Protein AF-A0A9X3IUP3-F1 (afdb_monomer_lite)

pLDDT: mean 90.81, std 9.48, range [37.59, 98.56]

Secondary structure (DSSP, 8-state):
---HHHHHHHHHHTTS-EE-SS-EE-S--PPPHHHHTT---TTSPPPPHHHHHHHHH-SSSS--B-TTS-TTS--B--EEHHHHHHHHHHT-TT----TTSHHHHHHHHHHHHTSSSGGGGGSEEEEEEEETTEEEEEEEETTEEEEEEEEETTTEEEEEESSHHHHHHHHTT-TT--

Organism: NCBI:txid889268

Radius of gyration: 16.6 Å; chains: 1; bounding box: 42×37×45 Å

Sequence (178 aa):
MMTVDDVIQRLRSEGDVGRSWYEIYRDPRPLEPAALARLRLPDGSELPAELAAWLAYDAAWLPLLDPSAPLAAPRLNLSPLREILARWLVTSADGAQDPADPSGAELLAAWIDLLPERGLAEAPSLELPMSGSQEHVLVLRPGREPRVLGCDRRYEFWWKYDSFGQFLAHWFGYESMA

Structure (mmCIF, N/CA/C/O backbone):
data_AF-A0A9X3IUP3-F1
#
_entry.id   AF-A0A9X3IUP3-F1
#
loop_
_atom_site.group_PDB
_atom_site.id
_atom_site.type_symbol
_atom_site.label_atom_id
_atom_site.label_alt_id
_atom_site.label_comp_id
_atom_site.label_asym_id
_atom_site.label_entity_id
_atom_site.label_seq_id
_atom_site.pdbx_PDB_ins_code
_atom_site.Cartn_x
_atom_site.Cartn_y
_atom_site.Cartn_z
_atom_site.occupancy
_atom_site.B_iso_or_equiv
_atom_site.auth_seq_id
_atom_site.auth_comp_id
_atom_site.auth_asym_id
_atom_site.auth_atom_id
_atom_site.pdbx_PDB_model_num
ATOM 1 N N . MET A 1 1 ? -4.516 -17.665 8.733 1.00 80.94 1 MET A N 1
ATOM 2 C CA . MET A 1 1 ? -3.960 -16.525 7.977 1.00 80.94 1 MET A CA 1
ATOM 3 C C . MET A 1 1 ? -4.557 -15.274 8.583 1.00 80.94 1 MET A C 1
ATOM 5 O O . MET A 1 1 ? -5.774 -15.250 8.689 1.00 80.94 1 MET A O 1
ATOM 9 N N . MET A 1 2 ? -3.745 -1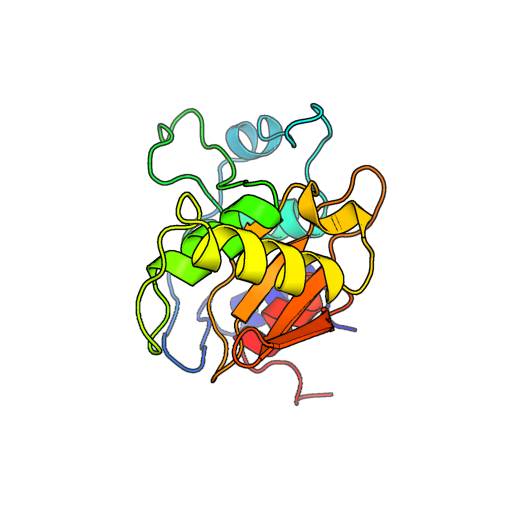4.324 9.053 1.00 90.69 2 MET A N 1
ATOM 10 C CA . MET A 1 2 ? -4.279 -13.095 9.653 1.00 90.69 2 MET A CA 1
ATOM 11 C C . MET A 1 2 ? -4.872 -12.194 8.574 1.00 90.69 2 MET A C 1
ATOM 13 O O . MET A 1 2 ? -4.221 -11.902 7.571 1.00 90.69 2 MET A O 1
ATOM 17 N N . THR A 1 3 ? -6.113 -11.783 8.794 1.00 95.50 3 THR A N 1
ATOM 18 C CA . THR A 1 3 ? -6.802 -10.761 8.006 1.00 95.50 3 THR A CA 1
ATOM 19 C C . THR A 1 3 ? -6.463 -9.367 8.534 1.00 95.50 3 THR A C 1
ATOM 21 O O . THR A 1 3 ? -5.909 -9.220 9.626 1.00 95.50 3 THR A O 1
ATOM 24 N N . VAL A 1 4 ? -6.816 -8.323 7.781 1.00 97.12 4 VAL A N 1
ATOM 25 C CA . VAL A 1 4 ? -6.706 -6.938 8.269 1.00 97.12 4 VAL A CA 1
ATOM 26 C C . VAL A 1 4 ? -7.524 -6.730 9.549 1.00 97.12 4 VAL A C 1
ATOM 28 O O . VAL A 1 4 ? -7.038 -6.093 10.482 1.00 97.12 4 VAL A O 1
ATOM 31 N N . ASP A 1 5 ? -8.720 -7.318 9.635 1.00 97.62 5 ASP A N 1
ATOM 32 C CA . ASP A 1 5 ? -9.567 -7.211 10.825 1.00 97.62 5 ASP A CA 1
ATOM 33 C C . ASP A 1 5 ? -8.906 -7.845 12.055 1.00 97.62 5 ASP A C 1
ATOM 35 O O . ASP A 1 5 ? -8.916 -7.236 13.124 1.00 97.62 5 ASP A O 1
ATOM 39 N N . ASP A 1 6 ? -8.262 -9.011 11.915 1.00 97.06 6 ASP A N 1
ATOM 40 C CA . ASP A 1 6 ? -7.528 -9.650 13.020 1.00 97.06 6 ASP A CA 1
ATOM 41 C C . ASP A 1 6 ? -6.410 -8.742 13.556 1.00 97.06 6 ASP A C 1
ATOM 43 O O . ASP A 1 6 ? -6.224 -8.610 14.769 1.00 97.06 6 ASP A O 1
ATOM 47 N N . VAL A 1 7 ? -5.677 -8.083 12.650 1.00 97.44 7 VAL A N 1
ATOM 48 C CA . VAL A 1 7 ? -4.610 -7.139 13.008 1.00 97.44 7 VAL A CA 1
ATOM 49 C C . VAL A 1 7 ? -5.181 -5.907 13.713 1.00 97.44 7 VAL A C 1
ATOM 51 O O . VAL A 1 7 ? -4.669 -5.522 14.764 1.00 97.44 7 VAL A O 1
ATOM 54 N N . ILE A 1 8 ? -6.263 -5.320 13.193 1.00 98.31 8 ILE A N 1
ATOM 55 C CA . ILE A 1 8 ? -6.938 -4.165 13.805 1.00 98.31 8 ILE A CA 1
ATOM 56 C C . ILE A 1 8 ? -7.446 -4.507 15.209 1.00 98.31 8 ILE A C 1
ATOM 58 O O . ILE A 1 8 ? -7.259 -3.727 16.143 1.00 98.31 8 ILE A O 1
ATOM 62 N N . GLN A 1 9 ? -8.082 -5.669 15.388 1.00 97.94 9 GLN A N 1
ATOM 63 C CA . GLN A 1 9 ? -8.569 -6.093 16.705 1.00 97.94 9 GLN A CA 1
ATOM 64 C C . GLN A 1 9 ? -7.423 -6.235 17.705 1.00 97.94 9 GLN A C 1
ATOM 66 O O . GLN A 1 9 ? -7.548 -5.818 18.859 1.00 97.94 9 GLN A O 1
ATOM 71 N N . ARG A 1 10 ? -6.283 -6.766 17.258 1.00 96.69 10 ARG A N 1
ATOM 72 C CA . ARG A 1 10 ? -5.100 -6.877 18.105 1.00 96.69 10 ARG A CA 1
ATOM 73 C C . ARG A 1 10 ? -4.524 -5.512 18.474 1.00 96.69 10 ARG A C 1
ATOM 75 O O . ARG A 1 10 ? -4.314 -5.271 19.660 1.00 96.69 10 ARG A O 1
ATOM 82 N N . LEU A 1 11 ? -4.371 -4.602 17.513 1.00 97.62 11 LEU A N 1
ATOM 83 C CA . LEU A 1 11 ? -3.920 -3.231 17.774 1.00 97.62 11 LEU A CA 1
ATOM 84 C C . LEU A 1 11 ? -4.817 -2.526 18.799 1.00 97.62 11 LEU A C 1
ATOM 86 O O . LEU A 1 11 ? -4.315 -1.962 19.770 1.00 97.62 11 LEU A O 1
ATOM 90 N N . ARG A 1 12 ? -6.143 -2.645 18.659 1.00 97.75 12 ARG A N 1
ATOM 91 C CA . ARG A 1 12 ? -7.111 -2.113 19.633 1.00 97.75 12 ARG A CA 1
ATOM 92 C C . ARG A 1 12 ? -6.929 -2.717 21.024 1.00 97.75 12 ARG A C 1
ATOM 94 O O . ARG A 1 12 ? -6.962 -1.995 22.017 1.00 97.75 12 ARG A O 1
ATOM 101 N N . SER A 1 13 ? -6.697 -4.029 21.113 1.00 97.25 13 SER A N 1
ATOM 102 C CA . SER A 1 13 ? -6.436 -4.702 22.395 1.00 97.25 13 SER A CA 1
ATOM 103 C C . SER A 1 13 ? -5.124 -4.256 23.057 1.00 97.25 13 SER A C 1
ATOM 105 O O . SER A 1 13 ? -5.012 -4.267 24.281 1.00 97.25 13 SER A O 1
ATOM 107 N N . GLU A 1 14 ? -4.158 -3.805 22.253 1.00 96.25 14 GLU A N 1
ATOM 108 C CA . GLU A 1 14 ? -2.874 -3.242 22.683 1.00 96.25 14 GLU A CA 1
ATOM 109 C C . GLU A 1 14 ? -2.952 -1.716 22.929 1.00 96.25 14 GLU A C 1
ATOM 111 O O . GLU A 1 14 ? -1.933 -1.063 23.161 1.00 96.25 14 GLU A O 1
ATOM 116 N N . GLY A 1 15 ? -4.165 -1.145 22.937 1.00 97.12 15 GLY A N 1
ATOM 117 C CA . GLY A 1 15 ? -4.417 0.272 23.207 1.00 97.12 15 GLY A CA 1
ATOM 118 C C . GLY A 1 15 ? -4.141 1.182 22.013 1.00 97.12 15 GLY A C 1
ATOM 119 O O . GLY A 1 15 ? -3.695 2.310 22.212 1.00 97.12 15 GLY A O 1
ATOM 120 N N . ASP A 1 16 ? -4.362 0.677 20.797 1.00 97.56 16 ASP A N 1
ATOM 121 C CA . ASP A 1 16 ? -4.079 1.358 19.530 1.00 97.56 16 ASP A CA 1
ATOM 122 C C . ASP A 1 16 ? -2.604 1.767 19.390 1.00 97.56 16 ASP A C 1
ATOM 124 O O . ASP A 1 16 ? -2.258 2.850 18.909 1.00 97.56 16 ASP A O 1
ATOM 128 N N . VAL A 1 17 ? -1.717 0.867 19.829 1.00 96.50 17 VAL A N 1
ATOM 129 C CA . VAL A 1 17 ? -0.264 1.018 19.723 1.00 96.50 17 VAL A CA 1
ATOM 130 C C . VAL A 1 17 ? 0.302 -0.067 18.815 1.00 96.50 17 VAL A C 1
ATOM 132 O O . VAL A 1 17 ? 0.408 -1.223 19.214 1.00 96.50 17 VAL A O 1
ATOM 135 N N . GLY A 1 18 ? 0.727 0.318 17.613 1.00 94.88 18 GLY A N 1
ATOM 136 C CA . GLY A 1 18 ? 1.466 -0.557 16.703 1.00 94.88 18 GLY A CA 1
ATOM 137 C C . GLY A 1 18 ? 2.971 -0.447 16.927 1.00 94.88 18 GLY A C 1
ATOM 138 O O . GLY A 1 18 ? 3.492 0.641 17.172 1.00 94.88 18 GLY A O 1
ATOM 139 N N . ARG A 1 19 ? 3.708 -1.555 16.829 1.00 94.50 19 ARG A N 1
ATOM 140 C CA . ARG A 1 19 ? 5.180 -1.547 16.885 1.00 94.50 19 ARG A CA 1
ATOM 141 C C . ARG A 1 19 ? 5.749 -2.246 15.666 1.00 94.50 19 ARG A C 1
ATOM 143 O O . ARG A 1 19 ? 5.482 -3.424 15.481 1.00 94.50 19 ARG A O 1
ATOM 150 N N . SER A 1 20 ? 6.539 -1.529 14.877 1.00 90.88 20 SER A N 1
ATOM 151 C CA . SER A 1 20 ? 7.365 -2.112 13.821 1.00 90.88 20 SER A CA 1
ATOM 152 C C . SER A 1 20 ? 8.834 -2.142 14.244 1.00 90.88 20 SER A C 1
ATOM 154 O O . SER A 1 20 ? 9.197 -1.720 15.344 1.00 90.88 20 SER A O 1
ATOM 156 N N . TRP A 1 21 ? 9.696 -2.623 13.353 1.00 81.12 21 TRP A N 1
ATOM 157 C CA . TRP A 1 21 ? 11.146 -2.639 13.547 1.00 81.12 21 TRP A CA 1
ATOM 158 C C . TRP A 1 21 ? 11.762 -1.245 13.728 1.00 81.12 21 TRP A C 1
ATOM 160 O O . TRP A 1 21 ? 12.793 -1.123 14.387 1.00 81.12 21 TRP A O 1
ATOM 170 N N . TYR A 1 22 ? 11.144 -0.210 13.155 1.00 81.50 22 TYR A N 1
ATOM 171 C CA . TYR A 1 22 ? 11.716 1.139 13.096 1.00 81.50 22 TYR A CA 1
ATOM 172 C C . TYR A 1 22 ? 10.907 2.174 13.873 1.00 81.50 22 TYR A C 1
ATOM 174 O O . TYR A 1 22 ? 11.458 3.177 14.322 1.00 81.50 22 TYR A O 1
ATOM 182 N N . GLU A 1 23 ? 9.606 1.940 14.044 1.00 90.50 23 GLU A N 1
ATOM 183 C CA . GLU A 1 23 ? 8.673 2.958 14.516 1.00 90.50 23 GLU A CA 1
ATOM 184 C C . GLU A 1 23 ? 7.643 2.389 15.492 1.00 90.50 23 GLU A C 1
ATOM 186 O O . GLU A 1 23 ? 7.222 1.232 15.409 1.00 90.50 23 GLU A O 1
ATOM 191 N N . ILE A 1 24 ? 7.210 3.247 16.415 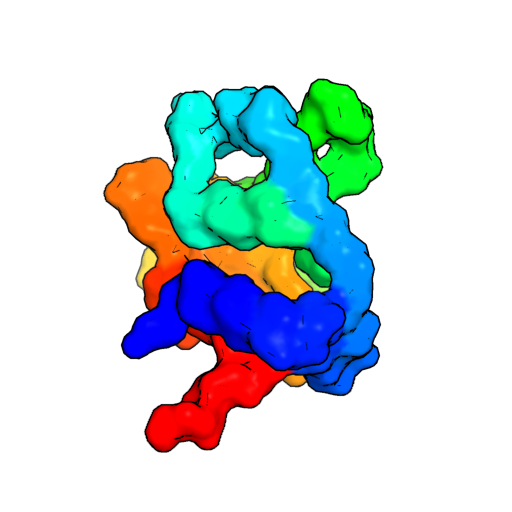1.00 94.81 24 ILE A N 1
ATOM 192 C CA . ILE A 1 24 ? 6.051 3.002 17.269 1.00 94.81 24 ILE A CA 1
ATOM 193 C C . ILE A 1 24 ? 4.936 3.919 16.787 1.00 94.81 24 ILE A C 1
ATOM 195 O O . ILE A 1 24 ? 5.083 5.140 16.797 1.00 94.81 24 ILE A O 1
ATOM 199 N N . TYR A 1 25 ? 3.814 3.316 16.433 1.00 95.88 25 TYR A N 1
ATOM 200 C CA . TYR A 1 25 ? 2.624 3.992 15.956 1.00 95.88 25 TYR A CA 1
ATOM 201 C C . TYR A 1 25 ? 1.607 4.154 17.079 1.00 95.88 25 TYR A C 1
ATOM 203 O O . TYR A 1 25 ? 1.455 3.268 17.923 1.00 95.88 25 TYR A O 1
ATOM 211 N N . ARG A 1 26 ? 0.939 5.306 17.109 1.00 96.38 26 ARG A N 1
ATOM 212 C CA . ARG A 1 26 ? -0.082 5.677 18.097 1.00 96.38 26 ARG A CA 1
ATOM 213 C C . ARG A 1 26 ? -1.120 6.571 17.438 1.00 96.38 26 ARG A C 1
ATOM 215 O O . ARG A 1 26 ? -0.858 7.125 16.370 1.00 96.38 26 ARG A O 1
ATOM 222 N N . ASP A 1 27 ? -2.247 6.739 18.120 1.00 95.44 27 ASP A N 1
ATOM 223 C CA . ASP A 1 27 ? -3.310 7.676 17.751 1.00 95.44 27 ASP A CA 1
ATOM 224 C C . ASP A 1 27 ? -3.778 7.466 16.298 1.00 95.44 27 ASP A C 1
ATOM 226 O O . ASP A 1 27 ? -3.547 8.338 15.449 1.00 95.44 27 ASP A O 1
ATOM 230 N N . PRO A 1 28 ? -4.383 6.299 15.987 1.00 97.19 28 PRO A N 1
ATOM 231 C CA . PRO A 1 28 ? -4.817 5.977 14.636 1.00 97.19 28 PRO A CA 1
ATOM 232 C C . PRO A 1 28 ? -5.781 7.045 14.114 1.00 97.19 28 PRO A C 1
ATOM 234 O O . PRO A 1 28 ? -6.628 7.571 14.845 1.00 97.19 28 PRO A O 1
ATOM 237 N N . ARG A 1 29 ? -5.630 7.395 12.838 1.00 96.88 29 ARG A N 1
ATOM 238 C CA . ARG A 1 29 ? -6.385 8.459 12.170 1.00 96.88 29 ARG A CA 1
ATOM 239 C C . ARG A 1 29 ? -7.238 7.853 11.062 1.00 96.88 29 ARG A C 1
ATOM 241 O O . ARG A 1 29 ? -6.786 7.813 9.915 1.00 96.88 29 ARG A O 1
ATOM 248 N N . PRO A 1 30 ? -8.445 7.364 11.382 1.00 97.38 30 PRO A N 1
ATOM 249 C CA . PRO A 1 30 ? -9.317 6.764 10.385 1.00 97.38 30 PRO A CA 1
ATOM 250 C C . PRO A 1 30 ? -9.775 7.807 9.363 1.00 97.38 30 PRO A C 1
ATOM 252 O O . PRO A 1 30 ? -9.982 8.978 9.695 1.00 97.38 30 PRO A O 1
ATOM 255 N N . LEU A 1 31 ? -9.983 7.383 8.116 1.00 96.25 31 LEU A N 1
ATOM 256 C CA . LEU A 1 31 ? -10.711 8.200 7.151 1.00 96.25 31 LEU A CA 1
ATOM 257 C C . LEU A 1 31 ? -12.197 8.251 7.500 1.00 96.25 31 LEU A C 1
ATOM 259 O O . LEU A 1 31 ? -12.824 7.239 7.808 1.00 96.25 31 LEU A O 1
ATOM 263 N N . GLU A 1 32 ? -12.786 9.434 7.337 1.00 95.31 32 GLU A N 1
ATOM 264 C CA . GLU A 1 32 ? -14.232 9.613 7.438 1.00 95.31 32 GLU A CA 1
ATOM 265 C C . GLU A 1 32 ? -14.977 8.698 6.447 1.00 95.31 32 GLU A C 1
ATOM 267 O O . GLU A 1 32 ? -14.573 8.618 5.277 1.00 95.31 32 GLU A O 1
ATOM 272 N N . PRO A 1 33 ? -16.113 8.081 6.832 1.00 95.31 33 PRO A N 1
ATOM 273 C CA . PRO A 1 33 ? -16.848 7.158 5.963 1.00 95.31 33 PRO A CA 1
ATOM 274 C C . PRO A 1 33 ? -17.206 7.753 4.596 1.00 95.31 33 PRO A C 1
ATOM 276 O O . PRO A 1 33 ? -17.111 7.081 3.572 1.00 95.31 33 PRO A O 1
ATOM 279 N N . ALA A 1 34 ? -17.559 9.042 4.550 1.00 94.12 34 ALA A N 1
ATOM 280 C CA . ALA A 1 34 ? -17.867 9.742 3.303 1.00 94.12 34 ALA A CA 1
ATOM 281 C C . ALA A 1 34 ? -16.629 9.986 2.419 1.00 94.12 34 ALA A C 1
ATOM 283 O O . ALA A 1 34 ? -16.753 10.105 1.200 1.00 94.12 34 ALA A O 1
ATOM 284 N N . ALA A 1 35 ? -15.432 10.103 2.999 1.00 94.69 35 ALA A N 1
ATOM 285 C CA . ALA A 1 35 ? -14.188 10.178 2.238 1.00 94.69 35 ALA A CA 1
ATOM 286 C C . ALA A 1 35 ? -13.810 8.798 1.692 1.00 94.69 35 ALA A C 1
ATOM 288 O O . ALA A 1 35 ? -13.570 8.671 0.492 1.00 94.69 35 ALA A O 1
ATOM 289 N N . LEU A 1 36 ? -13.870 7.766 2.537 1.00 95.88 36 LEU A N 1
ATOM 290 C CA . LEU A 1 36 ? -13.610 6.381 2.151 1.00 95.88 36 LEU A CA 1
ATOM 291 C C . LEU A 1 36 ? -14.542 5.917 1.021 1.00 95.88 36 LEU A C 1
ATOM 293 O O . LEU A 1 36 ? -14.078 5.408 0.006 1.00 95.88 36 LEU A O 1
ATOM 297 N N . ALA A 1 37 ? -15.845 6.198 1.132 1.00 93.75 37 ALA A N 1
ATOM 298 C CA . ALA A 1 37 ? -16.846 5.844 0.125 1.00 93.75 37 ALA A CA 1
ATOM 299 C C . ALA A 1 37 ? -16.657 6.551 -1.230 1.00 93.75 37 ALA A C 1
ATOM 301 O O . ALA A 1 37 ? -17.285 6.144 -2.210 1.00 93.75 37 ALA A O 1
ATOM 302 N N . ARG A 1 38 ? -15.817 7.593 -1.311 1.00 94.12 38 ARG A N 1
ATOM 303 C CA . ARG A 1 38 ? -15.468 8.301 -2.557 1.00 94.12 38 ARG A CA 1
ATOM 304 C C . ARG A 1 38 ? -14.162 7.816 -3.183 1.00 94.12 38 ARG A C 1
ATOM 306 O O . ARG A 1 38 ? -13.938 8.100 -4.357 1.00 94.12 38 ARG A O 1
ATOM 313 N N . LEU A 1 39 ? -13.311 7.109 -2.439 1.00 94.81 39 LEU A N 1
ATOM 314 C CA . LEU A 1 39 ? -12.071 6.565 -2.983 1.00 94.81 39 LEU A CA 1
ATOM 315 C C . LEU A 1 39 ? -12.389 5.490 -4.028 1.00 94.81 39 LEU A C 1
ATOM 317 O O . LEU A 1 39 ? -13.284 4.668 -3.837 1.00 94.81 39 LEU A O 1
ATOM 321 N N . ARG A 1 40 ? -11.669 5.504 -5.147 1.00 92.50 40 ARG A N 1
ATOM 322 C CA . ARG A 1 40 ? -11.810 4.536 -6.241 1.00 92.50 40 ARG A CA 1
ATOM 323 C C . ARG A 1 40 ? -10.439 4.152 -6.773 1.00 92.50 40 ARG A C 1
ATOM 325 O O . ARG A 1 40 ? -9.498 4.941 -6.670 1.00 92.50 40 ARG A O 1
ATOM 332 N N . LEU A 1 41 ? -10.346 2.954 -7.343 1.00 92.31 41 LEU A N 1
ATOM 333 C CA . LEU A 1 41 ? -9.199 2.571 -8.161 1.00 92.31 41 LEU A CA 1
ATOM 334 C C . LEU A 1 41 ? -9.227 3.333 -9.503 1.00 92.31 41 LEU A C 1
ATOM 336 O O . LEU A 1 41 ? -10.263 3.903 -9.861 1.00 92.31 41 LEU A O 1
ATOM 340 N N . PRO A 1 42 ? -8.111 3.377 -10.257 1.00 90.06 42 PRO A N 1
ATOM 341 C CA . PRO A 1 42 ? -8.026 4.141 -11.504 1.00 90.06 42 PRO A CA 1
ATOM 342 C C . PRO A 1 42 ? -9.026 3.711 -12.584 1.00 90.06 42 PRO A C 1
ATOM 344 O O . PRO A 1 42 ? -9.405 4.520 -13.425 1.00 90.06 42 PRO A O 1
ATOM 347 N N . ASP A 1 43 ? -9.478 2.459 -12.549 1.00 90.00 43 ASP A N 1
ATOM 348 C CA . ASP A 1 43 ? -10.515 1.923 -13.438 1.00 90.00 43 ASP A CA 1
ATOM 349 C C . ASP A 1 43 ? -11.950 2.254 -12.978 1.00 90.00 43 ASP A C 1
ATOM 351 O O . ASP A 1 43 ? -12.922 1.864 -13.623 1.00 90.00 43 ASP A O 1
ATOM 355 N N . GLY A 1 44 ? -12.091 2.982 -11.866 1.00 91.56 44 GLY A N 1
ATOM 356 C CA . GLY A 1 44 ? -13.362 3.347 -11.254 1.00 91.56 44 GLY A CA 1
ATOM 357 C C . GLY A 1 44 ? -13.941 2.285 -10.320 1.00 91.56 44 GLY A C 1
ATOM 358 O O . GLY A 1 44 ? -15.018 2.520 -9.764 1.00 91.56 44 GLY A O 1
ATOM 359 N N . SER A 1 45 ? -13.267 1.148 -10.112 1.00 91.31 45 SER A N 1
ATOM 360 C CA . SER A 1 45 ? -13.741 0.126 -9.182 1.00 91.31 45 SER A CA 1
ATOM 361 C C . SER A 1 45 ? -13.656 0.595 -7.728 1.00 91.31 45 SER A C 1
ATOM 363 O O . SER A 1 45 ? -12.925 1.527 -7.369 1.00 91.31 45 SER A O 1
ATOM 365 N N . GLU A 1 46 ? -14.407 -0.082 -6.864 1.00 92.38 46 GLU A N 1
ATOM 366 C CA . GLU A 1 46 ? -14.301 0.096 -5.418 1.00 92.38 46 GLU A CA 1
ATOM 367 C C . GLU A 1 46 ? -12.947 -0.391 -4.891 1.00 92.38 46 GLU A C 1
ATOM 369 O O . GLU A 1 46 ? -12.218 -1.127 -5.567 1.00 92.38 46 GLU A O 1
ATOM 374 N N . LEU A 1 47 ? -12.609 0.047 -3.676 1.00 93.38 47 LEU A N 1
ATOM 375 C CA . LEU A 1 47 ? -11.408 -0.410 -2.992 1.00 93.38 47 LEU A CA 1
ATOM 376 C C . LEU A 1 47 ? -11.588 -1.869 -2.566 1.00 93.38 47 LEU A C 1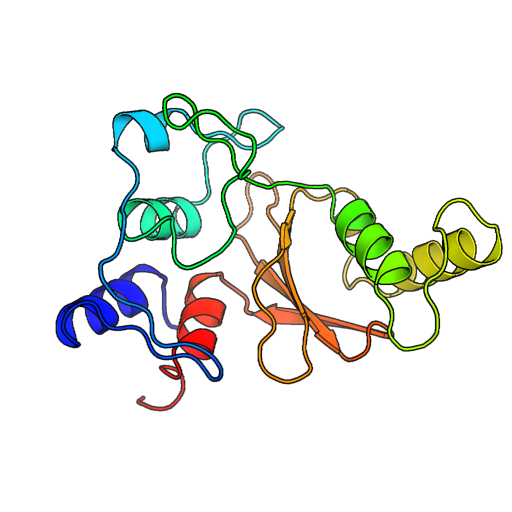
ATOM 378 O O . LEU A 1 47 ? -12.674 -2.243 -2.120 1.00 93.38 47 LEU A O 1
ATOM 382 N N . PRO A 1 48 ? -10.515 -2.669 -2.602 1.00 94.50 48 PRO A N 1
ATOM 383 C CA . PRO A 1 48 ? -10.505 -3.966 -1.948 1.00 94.50 48 PRO A CA 1
ATOM 384 C C . PRO A 1 48 ? -10.871 -3.844 -0.467 1.00 94.50 48 PRO A C 1
ATOM 386 O O . PRO A 1 48 ? -10.435 -2.904 0.206 1.00 94.50 48 PRO A O 1
ATOM 389 N N . ALA A 1 49 ? -11.640 -4.808 0.044 1.00 94.31 49 ALA A N 1
ATOM 390 C CA . ALA A 1 49 ? -12.193 -4.760 1.397 1.00 94.31 49 ALA A CA 1
ATOM 391 C C . ALA A 1 49 ? -11.105 -4.604 2.471 1.00 94.31 49 ALA A C 1
ATOM 393 O O . ALA A 1 49 ? -11.251 -3.777 3.365 1.00 94.31 49 ALA A O 1
ATOM 394 N N . GLU A 1 50 ? -9.985 -5.321 2.337 1.00 95.44 50 GLU A N 1
ATOM 395 C CA . GLU A 1 50 ? -8.842 -5.218 3.253 1.00 95.44 50 GLU A CA 1
ATOM 396 C C . GLU A 1 50 ? -8.252 -3.799 3.310 1.00 95.44 50 GLU A C 1
ATOM 398 O O . GLU A 1 50 ? -7.984 -3.273 4.390 1.00 95.44 50 GLU A O 1
ATOM 403 N N . LEU A 1 51 ? -8.088 -3.145 2.155 1.00 96.12 51 LEU A N 1
ATOM 404 C CA . LEU A 1 51 ? -7.560 -1.781 2.097 1.00 96.12 51 LEU A CA 1
ATOM 405 C C . LEU A 1 51 ? -8.564 -0.779 2.680 1.00 96.12 51 LEU A C 1
ATOM 407 O O . LEU A 1 51 ? -8.175 0.135 3.405 1.00 96.12 51 LEU A O 1
ATOM 411 N N . ALA A 1 52 ? -9.856 -0.960 2.392 1.00 96.56 52 ALA A N 1
ATOM 412 C CA . ALA A 1 52 ? -10.907 -0.114 2.943 1.00 96.56 52 ALA A CA 1
ATOM 413 C C . ALA A 1 52 ? -11.017 -0.251 4.472 1.00 96.56 52 ALA A C 1
ATOM 415 O O . ALA A 1 52 ? -11.131 0.760 5.162 1.00 96.56 52 ALA A O 1
ATOM 416 N N . ALA A 1 53 ? -10.934 -1.478 4.998 1.00 97.75 53 ALA A N 1
ATOM 417 C CA . ALA A 1 53 ? -10.953 -1.760 6.431 1.00 97.75 53 ALA A CA 1
ATOM 418 C C . ALA A 1 53 ? -9.761 -1.117 7.147 1.00 97.75 53 ALA A C 1
ATOM 420 O O . ALA A 1 53 ? -9.943 -0.469 8.178 1.00 97.75 53 ALA A O 1
ATOM 421 N N . TRP A 1 54 ? -8.560 -1.223 6.567 1.00 98.25 54 TRP A N 1
ATOM 422 C CA . TRP A 1 54 ? -7.379 -0.561 7.115 1.00 98.25 54 TRP A CA 1
ATOM 423 C C . TRP A 1 54 ? -7.544 0.958 7.139 1.00 98.25 54 TRP A C 1
ATOM 425 O O . TRP A 1 54 ? -7.408 1.551 8.198 1.00 98.25 54 TRP A O 1
ATOM 435 N N . LEU A 1 55 ? -7.931 1.588 6.025 1.00 97.81 55 LEU A N 1
ATOM 436 C CA . LEU A 1 55 ? -8.123 3.044 5.963 1.00 97.81 55 LEU A CA 1
ATOM 437 C C . LEU A 1 55 ? -9.250 3.554 6.880 1.00 97.81 55 LEU A C 1
ATOM 439 O O . LEU A 1 55 ? -9.222 4.709 7.305 1.00 97.81 55 LEU A O 1
ATOM 443 N N . ALA A 1 56 ? -10.242 2.713 7.185 1.00 98.19 56 ALA A N 1
ATOM 444 C CA . ALA A 1 56 ? -11.288 2.997 8.169 1.00 98.19 56 ALA A CA 1
ATOM 445 C C . ALA A 1 56 ? -10.803 2.880 9.623 1.00 98.19 56 ALA A C 1
ATOM 447 O O . ALA A 1 56 ? -11.496 3.334 10.533 1.00 98.19 56 ALA A O 1
ATOM 448 N N . TYR A 1 57 ? -9.648 2.255 9.852 1.00 98.56 57 TYR A N 1
ATOM 449 C CA . TYR A 1 57 ? -8.976 2.198 11.144 1.00 98.56 57 TYR A CA 1
ATOM 450 C C . TYR A 1 57 ? -7.898 3.278 11.255 1.00 98.56 57 TYR A C 1
ATOM 452 O O . TYR A 1 57 ? -7.951 4.105 12.161 1.00 98.56 57 TYR A O 1
ATOM 460 N N . ASP A 1 58 ? -6.961 3.299 10.313 1.00 97.94 58 ASP A N 1
ATOM 461 C CA . ASP A 1 58 ? -5.879 4.263 10.237 1.00 97.94 58 ASP A CA 1
ATOM 462 C C . ASP A 1 58 ? -5.465 4.533 8.782 1.00 97.94 58 ASP A C 1
ATOM 464 O O . ASP A 1 58 ? -5.254 3.626 7.976 1.00 97.94 58 ASP A O 1
ATOM 468 N N . ALA A 1 59 ? -5.309 5.813 8.455 1.00 96.44 59 ALA A N 1
ATOM 469 C CA . ALA A 1 59 ? -4.834 6.269 7.157 1.00 96.44 59 ALA A CA 1
ATOM 470 C C . ALA A 1 59 ? -3.536 7.089 7.233 1.00 96.44 59 ALA A C 1
ATOM 472 O O . ALA A 1 59 ? -3.173 7.737 6.251 1.00 96.44 59 ALA A O 1
ATOM 473 N N . ALA A 1 60 ? -2.858 7.099 8.385 1.00 94.62 60 ALA A N 1
ATOM 474 C CA . ALA A 1 60 ? -1.703 7.959 8.642 1.00 94.62 60 ALA A CA 1
ATOM 475 C C . ALA A 1 60 ? -0.395 7.196 8.900 1.00 94.62 60 ALA A C 1
ATOM 477 O O . ALA A 1 60 ? 0.676 7.743 8.657 1.00 94.62 60 ALA A O 1
ATOM 478 N N . TRP A 1 61 ? -0.456 5.964 9.399 1.00 95.31 61 TRP A N 1
ATOM 479 C CA . TRP A 1 61 ? 0.706 5.157 9.770 1.00 95.31 61 TRP A CA 1
ATOM 480 C C . TRP A 1 61 ? 1.441 4.597 8.553 1.00 95.31 61 TRP A C 1
ATOM 482 O O . TRP A 1 61 ? 2.651 4.400 8.604 1.00 95.31 61 TRP A O 1
ATOM 492 N N . LEU A 1 62 ? 0.722 4.356 7.454 1.00 94.62 62 LEU A N 1
ATOM 493 C CA . LEU A 1 62 ? 1.288 3.904 6.184 1.00 94.62 62 LEU A CA 1
ATOM 494 C C . LEU A 1 62 ? 1.052 4.969 5.098 1.00 94.62 62 LEU A C 1
ATOM 496 O O . LEU A 1 62 ? -0.038 5.545 5.052 1.00 94.62 62 LEU A O 1
ATOM 500 N N . PRO A 1 63 ? 2.012 5.209 4.183 1.00 93.19 63 PRO A N 1
ATOM 501 C CA . PRO A 1 63 ? 1.922 6.239 3.140 1.00 93.19 63 PRO A CA 1
ATOM 502 C C . PRO A 1 63 ? 1.014 5.824 1.961 1.00 93.19 63 PRO A C 1
ATOM 504 O O . PRO A 1 63 ? 1.400 5.889 0.795 1.00 93.19 63 PRO A O 1
ATOM 507 N N . LEU A 1 64 ? -0.209 5.372 2.260 1.00 96.19 64 LEU A N 1
ATOM 508 C CA . LEU A 1 64 ? -1.166 4.844 1.277 1.00 96.19 64 LEU A CA 1
ATOM 509 C C . LEU A 1 64 ? -1.946 5.946 0.550 1.00 96.19 64 LEU A C 1
ATOM 511 O O . LEU A 1 64 ? -2.517 5.699 -0.514 1.00 96.19 64 LEU A O 1
ATOM 515 N N . LEU A 1 65 ? -2.003 7.148 1.128 1.00 96.38 65 LEU A N 1
ATOM 516 C CA . LEU A 1 65 ? -2.677 8.311 0.557 1.00 96.38 65 LEU A CA 1
ATOM 517 C C . LEU A 1 65 ? -1.676 9.256 -0.105 1.00 96.38 65 LEU A C 1
ATOM 519 O O . LEU A 1 65 ? -0.563 9.436 0.382 1.00 96.38 65 LEU A O 1
ATOM 523 N N . ASP A 1 66 ? -2.094 9.873 -1.207 1.00 94.62 66 ASP A N 1
ATOM 524 C CA . ASP A 1 66 ? -1.330 10.905 -1.901 1.00 94.62 66 ASP A CA 1
ATOM 525 C C . ASP A 1 66 ? -1.207 12.142 -0.990 1.00 94.62 66 ASP A C 1
ATOM 527 O O . ASP A 1 66 ? -2.225 12.774 -0.683 1.00 94.62 66 ASP A O 1
ATOM 531 N N . PRO A 1 67 ? 0.011 12.520 -0.559 1.00 91.38 67 PRO A N 1
ATOM 532 C CA . PRO A 1 67 ? 0.213 13.648 0.346 1.00 91.38 67 PRO A CA 1
ATOM 533 C C . PRO A 1 67 ? -0.094 15.003 -0.308 1.00 91.38 67 PRO A C 1
ATOM 535 O O . PRO A 1 67 ? -0.261 15.998 0.397 1.00 91.38 67 PRO A O 1
ATOM 538 N N . SER A 1 68 ? -0.162 15.063 -1.642 1.00 92.62 68 SER A N 1
ATOM 539 C CA . SER A 1 68 ? -0.534 16.268 -2.387 1.00 92.62 68 SER A CA 1
ATOM 540 C C . SER A 1 68 ? -2.051 16.432 -2.540 1.00 92.62 68 SER A C 1
ATOM 542 O O . SER A 1 68 ? -2.527 17.516 -2.896 1.00 92.62 68 SER A O 1
ATOM 544 N N . ALA A 1 69 ? -2.829 15.383 -2.250 1.00 91.69 69 ALA A N 1
ATOM 545 C CA . ALA A 1 69 ? -4.277 15.433 -2.347 1.00 91.69 69 ALA A CA 1
ATOM 546 C C . ALA A 1 69 ? -4.883 16.301 -1.224 1.00 91.69 69 ALA A C 1
ATOM 548 O O . ALA A 1 69 ? -4.472 16.213 -0.064 1.00 91.69 69 ALA A O 1
ATOM 549 N N . PRO A 1 70 ? -5.910 17.123 -1.515 1.00 88.75 70 PRO A N 1
ATOM 550 C CA . PRO A 1 70 ? -6.615 17.868 -0.478 1.00 88.75 70 PRO A CA 1
ATOM 551 C C . PRO A 1 70 ? -7.266 16.930 0.545 1.00 88.75 70 PRO A C 1
ATOM 553 O O . PRO A 1 70 ? -7.925 15.966 0.162 1.00 88.75 70 PRO A O 1
ATOM 556 N N . LEU A 1 71 ? -7.218 17.276 1.837 1.00 82.50 71 LEU A N 1
ATOM 557 C CA . LEU A 1 71 ? -7.853 16.486 2.909 1.00 82.50 71 LEU A CA 1
ATOM 558 C C . LEU A 1 71 ? -9.356 16.234 2.681 1.00 82.50 71 LEU A C 1
ATOM 560 O O . LEU A 1 71 ? -9.884 15.196 3.064 1.00 82.50 71 LEU A O 1
ATOM 564 N N . ALA A 1 72 ? -10.057 17.169 2.031 1.00 85.56 72 ALA A N 1
ATOM 565 C CA . ALA A 1 72 ? -11.482 17.037 1.713 1.00 85.56 72 ALA A CA 1
ATOM 566 C C . ALA A 1 72 ? -11.778 16.038 0.572 1.00 85.56 72 ALA A C 1
ATOM 568 O O . ALA A 1 72 ? -12.933 15.636 0.374 1.00 85.56 72 ALA A O 1
ATOM 569 N N . ALA A 1 73 ? -10.755 15.657 -0.194 1.00 89.06 73 ALA A N 1
ATOM 570 C CA . ALA A 1 73 ? -10.829 14.767 -1.344 1.00 89.06 73 ALA A CA 1
ATOM 571 C C . ALA A 1 73 ? -9.548 13.911 -1.424 1.00 89.06 73 ALA A C 1
ATOM 573 O O . ALA A 1 73 ? -8.766 14.082 -2.366 1.00 89.06 73 ALA A O 1
ATOM 574 N N . PRO A 1 74 ? -9.318 13.024 -0.433 1.00 93.31 74 PRO A N 1
ATOM 575 C CA . PRO A 1 74 ? -8.128 12.187 -0.410 1.00 93.31 74 PRO A CA 1
ATOM 576 C C . PRO A 1 74 ? -8.085 11.292 -1.647 1.00 93.31 74 PRO A C 1
ATOM 578 O O . PRO A 1 74 ? -9.118 10.966 -2.240 1.00 93.31 74 PRO A O 1
ATOM 581 N N . ARG A 1 75 ? -6.876 10.891 -2.028 1.00 95.31 75 ARG A N 1
ATOM 582 C CA . ARG A 1 75 ? -6.618 9.954 -3.123 1.00 95.31 75 ARG A CA 1
ATOM 583 C C . ARG A 1 75 ? -5.611 8.926 -2.648 1.00 95.31 75 ARG A C 1
ATOM 585 O O . ARG A 1 75 ? -4.774 9.239 -1.809 1.00 95.31 75 ARG A O 1
ATOM 592 N N . LEU A 1 76 ? -5.697 7.713 -3.179 1.00 96.12 76 LEU A N 1
ATOM 593 C CA . LEU A 1 76 ? -4.653 6.718 -2.963 1.00 96.12 76 LEU A CA 1
ATOM 594 C C . LEU A 1 76 ? -3.377 7.160 -3.694 1.00 96.12 76 LEU A C 1
ATOM 596 O O . LEU A 1 76 ? -3.463 7.668 -4.813 1.00 96.12 76 LEU A O 1
ATOM 600 N N . ASN A 1 77 ? -2.215 6.932 -3.087 1.00 96.25 77 ASN A N 1
ATOM 601 C CA . ASN A 1 77 ? -0.901 7.181 -3.686 1.00 96.25 77 ASN A CA 1
ATOM 602 C C . ASN A 1 77 ? -0.534 6.078 -4.693 1.00 96.25 77 ASN A C 1
ATOM 604 O O . ASN A 1 77 ? 0.451 5.358 -4.533 1.00 96.25 77 ASN A O 1
ATOM 608 N N . LEU A 1 78 ? -1.399 5.872 -5.684 1.00 95.56 78 LEU A N 1
ATOM 609 C CA . LEU A 1 78 ? -1.249 4.799 -6.657 1.00 95.56 78 LEU A CA 1
ATOM 610 C C . LEU A 1 78 ? -0.295 5.198 -7.771 1.00 95.56 78 LEU A C 1
ATOM 612 O O . LEU A 1 78 ? -0.360 6.299 -8.315 1.00 95.56 78 LEU A O 1
ATOM 616 N N . SER A 1 79 ? 0.523 4.241 -8.184 1.00 95.94 79 SER A N 1
ATOM 617 C CA . SER A 1 79 ? 1.250 4.303 -9.448 1.00 95.94 79 SER A CA 1
ATOM 618 C C . SER A 1 79 ? 1.218 2.925 -10.110 1.00 95.94 79 SER A C 1
ATOM 620 O O . SER A 1 79 ? 1.109 1.915 -9.407 1.00 95.94 79 SER A O 1
ATOM 622 N N . PRO A 1 80 ? 1.324 2.835 -11.442 1.00 96.06 80 PRO A N 1
ATOM 623 C CA . PRO A 1 80 ? 1.734 1.598 -12.093 1.00 96.06 80 PRO A CA 1
ATOM 624 C C . PRO A 1 80 ? 3.013 1.050 -11.444 1.00 96.06 80 PRO A C 1
ATOM 626 O O . PRO A 1 80 ? 3.925 1.820 -11.129 1.00 96.06 80 PRO A O 1
ATOM 629 N N . LEU A 1 81 ? 3.114 -0.269 -11.263 1.00 96.12 81 LEU A N 1
ATOM 630 C CA . LEU A 1 81 ? 4.300 -0.892 -10.659 1.00 96.12 81 LEU A CA 1
ATOM 631 C C . LEU A 1 81 ? 5.600 -0.462 -11.359 1.00 96.12 81 LEU A C 1
ATOM 633 O O . LEU A 1 81 ? 6.592 -0.191 -10.690 1.00 96.12 81 LEU A O 1
ATOM 637 N N . ARG A 1 82 ? 5.590 -0.315 -12.690 1.00 95.94 82 ARG A N 1
ATOM 638 C CA . ARG A 1 82 ? 6.743 0.165 -13.467 1.00 95.94 82 ARG A CA 1
ATOM 639 C C . ARG A 1 82 ? 7.262 1.523 -12.996 1.00 95.94 82 ARG A C 1
ATOM 641 O O . ARG A 1 82 ? 8.460 1.762 -13.060 1.00 95.94 82 ARG A O 1
ATOM 648 N N . GLU A 1 83 ? 6.381 2.412 -12.540 1.00 95.88 83 GLU A N 1
ATOM 649 C CA . GLU A 1 83 ? 6.766 3.740 -12.060 1.00 95.88 83 GLU A CA 1
ATOM 650 C C . GLU A 1 83 ? 7.384 3.661 -10.666 1.00 95.88 83 GLU A C 1
ATOM 652 O O . GLU A 1 83 ? 8.336 4.382 -10.387 1.00 95.88 83 GLU A O 1
ATOM 657 N N . ILE A 1 84 ? 6.901 2.749 -9.815 1.00 95.06 84 ILE A N 1
ATOM 658 C CA . ILE A 1 84 ? 7.530 2.452 -8.519 1.00 95.06 84 ILE A CA 1
ATOM 659 C C . ILE A 1 84 ? 8.958 1.941 -8.753 1.00 95.06 84 ILE A C 1
ATOM 661 O O . ILE A 1 84 ? 9.911 2.499 -8.212 1.00 95.06 84 ILE A O 1
ATOM 665 N N . LEU A 1 85 ? 9.120 0.956 -9.641 1.00 93.62 85 LEU A N 1
ATOM 666 C CA . LEU A 1 85 ? 10.429 0.412 -10.013 1.00 93.62 85 LEU A CA 1
ATOM 667 C C . LEU A 1 85 ? 11.350 1.484 -10.621 1.00 93.62 85 LEU A C 1
ATOM 669 O O . LEU A 1 85 ? 12.529 1.557 -10.281 1.00 93.62 85 LEU A O 1
ATOM 673 N N . ALA A 1 86 ? 10.817 2.365 -11.473 1.00 92.69 86 ALA A N 1
ATOM 674 C CA . ALA A 1 86 ? 11.580 3.478 -12.032 1.00 92.69 86 ALA A CA 1
ATOM 675 C C . ALA A 1 86 ? 12.055 4.464 -10.950 1.00 92.69 86 ALA A C 1
ATOM 677 O O . ALA A 1 86 ? 13.194 4.922 -11.001 1.00 92.69 86 ALA A O 1
ATOM 678 N N . ARG A 1 87 ? 11.230 4.766 -9.936 1.00 91.62 87 ARG A N 1
ATOM 679 C CA . ARG A 1 87 ? 11.657 5.595 -8.793 1.00 91.62 87 ARG A CA 1
ATOM 680 C C . ARG A 1 87 ? 12.740 4.915 -7.964 1.00 91.62 87 ARG A C 1
ATOM 682 O O . ARG A 1 87 ? 13.645 5.595 -7.487 1.00 91.62 87 ARG A O 1
ATOM 689 N N . TRP A 1 88 ? 12.680 3.594 -7.813 1.00 90.19 88 TRP A N 1
ATOM 690 C CA . TRP A 1 88 ? 13.729 2.840 -7.132 1.00 90.19 88 TRP A CA 1
ATOM 691 C C . TRP A 1 88 ? 15.075 2.967 -7.855 1.00 90.19 88 TRP A C 1
ATOM 693 O O . TRP A 1 88 ? 16.085 3.180 -7.192 1.00 90.19 88 TRP A O 1
ATOM 703 N N . LEU A 1 89 ? 15.118 2.950 -9.191 1.00 85.44 89 LEU A N 1
ATOM 704 C CA . LEU A 1 89 ? 16.371 3.176 -9.935 1.00 85.44 89 LEU A CA 1
ATOM 705 C C . LEU A 1 89 ? 17.056 4.497 -9.566 1.00 85.44 89 LEU A C 1
ATOM 707 O O . LEU A 1 89 ? 18.269 4.530 -9.349 1.00 85.44 89 LEU A O 1
ATOM 711 N N . VAL A 1 90 ? 16.270 5.563 -9.410 1.00 81.81 90 VAL A N 1
ATOM 712 C CA . VAL A 1 90 ? 16.776 6.897 -9.052 1.00 81.81 90 VAL A CA 1
ATOM 713 C C . VAL A 1 90 ? 17.311 6.939 -7.617 1.00 81.81 90 VAL A C 1
ATOM 715 O O . VAL A 1 90 ? 18.217 7.708 -7.315 1.00 81.81 90 VAL A O 1
ATOM 718 N N . THR A 1 91 ? 16.781 6.111 -6.718 1.00 76.56 91 THR A N 1
ATOM 719 C CA . THR A 1 91 ? 17.165 6.092 -5.296 1.00 76.56 91 THR A CA 1
ATOM 720 C C . THR A 1 91 ? 18.119 4.952 -4.934 1.00 76.56 91 THR A C 1
ATOM 722 O O . THR A 1 91 ? 18.356 4.703 -3.753 1.00 76.56 91 THR A O 1
ATOM 725 N N . SER A 1 92 ? 18.665 4.239 -5.926 1.00 67.25 92 SER A N 1
ATOM 726 C CA . SER A 1 92 ? 19.541 3.087 -5.696 1.00 67.25 92 SER A CA 1
ATOM 727 C C . SER A 1 92 ? 20.876 3.468 -5.053 1.00 67.25 92 SER A C 1
ATOM 729 O O . SER A 1 92 ? 21.577 4.371 -5.513 1.00 67.25 92 SE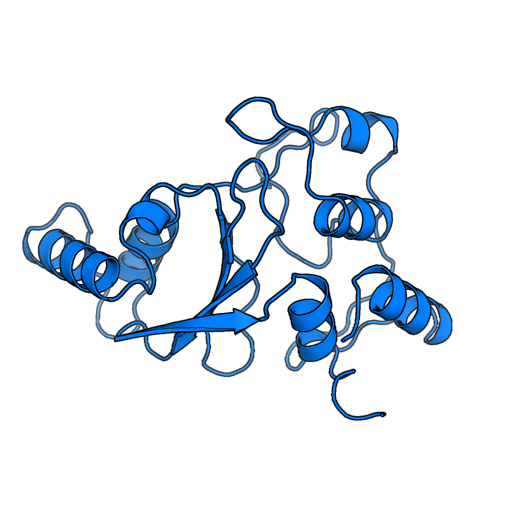R A O 1
ATOM 731 N N . ALA A 1 93 ? 21.251 2.728 -4.004 1.00 59.50 93 ALA A N 1
ATOM 732 C CA . ALA A 1 93 ? 22.519 2.891 -3.292 1.00 59.50 93 ALA A CA 1
ATOM 733 C C . ALA A 1 93 ? 23.744 2.549 -4.163 1.00 59.50 93 ALA A C 1
ATOM 735 O O . ALA A 1 93 ? 24.828 3.078 -3.924 1.00 59.50 93 ALA A O 1
ATOM 736 N N . ASP A 1 94 ? 23.555 1.727 -5.200 1.00 61.91 94 ASP A N 1
ATOM 737 C CA . ASP A 1 94 ? 24.605 1.293 -6.135 1.00 61.91 94 ASP A CA 1
ATOM 738 C C . ASP A 1 94 ? 24.893 2.326 -7.247 1.00 61.91 94 ASP A C 1
ATOM 740 O O . ASP A 1 94 ? 25.671 2.071 -8.168 1.00 61.91 94 ASP A O 1
ATOM 744 N N . GLY A 1 95 ? 24.286 3.512 -7.146 1.00 63.12 95 GLY A N 1
ATOM 745 C CA . GLY A 1 95 ? 24.377 4.598 -8.112 1.00 63.12 95 GLY A CA 1
ATOM 746 C C . GLY A 1 95 ? 23.007 4.877 -8.712 1.00 63.12 95 GLY A C 1
ATOM 747 O O . GLY A 1 95 ? 22.448 4.035 -9.410 1.00 63.12 95 GLY A O 1
ATOM 748 N N . ALA A 1 96 ? 22.469 6.064 -8.430 1.00 70.31 96 ALA A N 1
ATOM 749 C CA . ALA A 1 96 ? 21.231 6.541 -9.030 1.00 70.31 96 ALA A CA 1
ATOM 750 C C . ALA A 1 96 ? 21.327 6.464 -10.561 1.00 70.31 96 ALA A C 1
ATOM 752 O O . ALA A 1 96 ? 22.246 7.037 -11.150 1.00 70.31 96 ALA A O 1
ATOM 753 N N . GLN A 1 97 ? 20.385 5.766 -11.192 1.00 73.44 97 GLN A N 1
ATOM 754 C CA . GLN A 1 97 ? 20.266 5.719 -12.648 1.00 73.44 97 GLN A CA 1
ATOM 755 C C . GLN A 1 97 ? 18.995 6.442 -13.078 1.00 73.44 97 GLN A C 1
ATOM 757 O O . GLN A 1 97 ? 17.923 6.204 -12.516 1.00 73.44 97 GLN A O 1
ATOM 762 N N . ASP A 1 98 ? 19.114 7.318 -14.076 1.00 76.94 98 ASP A N 1
ATOM 763 C CA . ASP A 1 98 ? 17.947 7.920 -14.710 1.00 76.94 98 ASP A CA 1
ATOM 764 C C . ASP A 1 98 ? 17.252 6.844 -15.565 1.00 76.94 98 ASP A C 1
ATOM 766 O O . ASP A 1 98 ? 17.883 6.283 -16.465 1.00 76.94 98 ASP A O 1
ATOM 770 N N . PRO A 1 99 ? 15.970 6.518 -15.320 1.00 72.50 99 PRO A N 1
ATOM 771 C CA . PRO A 1 99 ? 15.236 5.569 -16.154 1.00 72.50 99 PRO A CA 1
ATOM 772 C C . PRO A 1 99 ? 15.073 6.037 -17.613 1.00 72.50 99 PRO A C 1
ATOM 774 O O . PRO A 1 99 ? 14.700 5.226 -18.460 1.00 72.50 99 PRO A O 1
ATOM 777 N N . ALA A 1 100 ? 15.317 7.317 -17.920 1.00 77.38 100 ALA A N 1
ATOM 778 C CA . ALA A 1 100 ? 15.339 7.848 -19.281 1.00 77.38 100 ALA A CA 1
ATOM 779 C C . ALA A 1 100 ? 16.668 7.585 -20.015 1.00 77.38 100 ALA A C 1
ATOM 781 O O . ALA A 1 100 ? 16.690 7.607 -21.250 1.00 77.38 100 ALA A O 1
ATOM 782 N N . ASP A 1 101 ? 17.756 7.311 -19.287 1.00 83.88 101 ASP A N 1
ATOM 783 C CA . ASP A 1 101 ? 19.037 6.933 -19.882 1.00 83.88 101 ASP A CA 1
ATOM 784 C C . ASP A 1 101 ? 18.997 5.474 -20.373 1.00 83.88 101 ASP A C 1
ATOM 786 O O . ASP A 1 101 ? 18.345 4.633 -19.748 1.00 83.88 101 ASP A O 1
ATOM 790 N N . PRO A 1 102 ? 19.731 5.113 -21.448 1.00 80.69 102 PRO A N 1
ATOM 791 C CA . PRO A 1 102 ? 19.704 3.757 -22.002 1.00 80.69 102 PRO A CA 1
ATOM 792 C C . PRO A 1 102 ? 19.988 2.658 -20.972 1.00 80.69 102 PRO A C 1
ATOM 794 O O . PRO A 1 102 ? 19.284 1.654 -20.943 1.00 80.69 102 PRO A O 1
ATOM 797 N N . SER A 1 103 ? 20.961 2.867 -20.078 1.00 84.88 103 SER A N 1
ATOM 798 C CA . SER A 1 103 ? 21.290 1.897 -19.029 1.00 84.88 103 SER A CA 1
ATOM 799 C C . SER A 1 103 ? 20.178 1.748 -17.989 1.00 84.88 103 SER A C 1
ATOM 801 O O . SER A 1 103 ? 19.898 0.633 -17.556 1.00 84.88 103 SER A O 1
ATOM 803 N N . GLY A 1 104 ? 19.523 2.850 -17.606 1.00 85.81 104 GLY A N 1
ATOM 804 C CA . GLY A 1 104 ? 18.404 2.816 -16.664 1.00 85.81 104 GLY A CA 1
ATOM 805 C C . GLY A 1 104 ? 17.164 2.168 -17.278 1.00 85.81 104 GLY A C 1
ATOM 806 O O . GLY A 1 104 ? 16.502 1.363 -16.627 1.00 85.81 104 GLY A O 1
ATOM 807 N N . ALA A 1 105 ? 16.886 2.444 -18.554 1.00 88.75 105 ALA A N 1
ATOM 808 C CA . ALA A 1 105 ? 15.800 1.815 -19.298 1.00 88.75 105 ALA A CA 1
ATOM 809 C C . ALA A 1 105 ? 16.009 0.298 -19.467 1.00 88.75 105 ALA A C 1
ATOM 811 O O . ALA A 1 105 ? 15.069 -0.475 -19.276 1.00 88.75 105 ALA A O 1
ATOM 812 N N . GLU A 1 106 ? 17.233 -0.137 -19.787 1.00 90.62 106 GLU A N 1
ATOM 813 C CA . GLU A 1 106 ? 17.596 -1.558 -19.878 1.00 90.62 106 GLU A CA 1
ATOM 814 C C . GLU A 1 106 ? 17.465 -2.266 -18.525 1.00 90.62 106 GLU A C 1
ATOM 816 O O . GLU A 1 106 ? 16.899 -3.358 -18.457 1.00 90.62 106 GLU A O 1
ATOM 821 N N . LEU A 1 107 ? 17.923 -1.636 -17.438 1.00 90.06 107 LEU A N 1
ATOM 822 C CA . LEU A 1 107 ? 17.794 -2.202 -16.097 1.00 90.06 107 LEU A CA 1
ATOM 823 C C . LEU A 1 107 ? 16.328 -2.284 -15.648 1.00 90.06 107 LEU A C 1
ATOM 825 O O . LEU A 1 107 ? 15.911 -3.312 -15.116 1.00 90.06 107 LEU A O 1
ATOM 829 N N . LEU A 1 108 ? 15.518 -1.253 -15.918 1.00 91.31 108 LEU A N 1
ATOM 830 C CA . LEU A 1 108 ? 14.078 -1.281 -15.650 1.00 91.31 108 LEU A CA 1
ATOM 831 C C . LEU A 1 108 ? 13.389 -2.418 -16.411 1.00 91.31 108 LEU A C 1
ATOM 833 O O . LEU A 1 108 ? 12.565 -3.133 -15.840 1.00 91.31 108 LEU A O 1
ATOM 837 N N . ALA A 1 109 ? 13.722 -2.590 -17.693 1.00 92.44 109 ALA A N 1
ATOM 838 C CA . ALA A 1 109 ? 13.196 -3.679 -18.507 1.00 92.44 109 ALA A CA 1
ATOM 839 C C . ALA A 1 109 ? 13.592 -5.045 -17.927 1.00 92.44 109 ALA A C 1
ATOM 841 O O . ALA A 1 109 ? 12.736 -5.917 -17.793 1.00 92.44 109 ALA A O 1
ATOM 842 N N . ALA A 1 110 ? 14.847 -5.200 -17.493 1.00 91.81 110 ALA A N 1
ATOM 843 C CA . ALA A 1 110 ? 15.314 -6.416 -16.837 1.00 91.81 110 ALA A CA 1
ATOM 844 C C . ALA A 1 110 ? 14.548 -6.703 -15.534 1.00 91.81 110 ALA A C 1
ATOM 846 O O . ALA A 1 110 ? 14.151 -7.841 -15.301 1.00 91.81 110 ALA A O 1
ATOM 847 N N . TRP A 1 111 ? 14.276 -5.695 -14.700 1.00 93.00 111 TRP A N 1
ATOM 848 C CA . TRP A 1 111 ? 13.461 -5.875 -13.490 1.00 93.00 111 TRP A CA 1
ATOM 849 C C . TRP A 1 111 ? 12.021 -6.269 -13.809 1.00 93.00 111 TRP A C 1
ATOM 851 O O . TRP A 1 111 ? 11.470 -7.153 -13.157 1.00 93.00 111 TRP A O 1
ATOM 861 N N . ILE A 1 112 ? 11.420 -5.658 -14.831 1.00 93.94 112 ILE A N 1
ATOM 862 C CA . ILE A 1 112 ? 10.077 -6.022 -15.298 1.00 93.94 112 ILE A CA 1
ATOM 863 C C 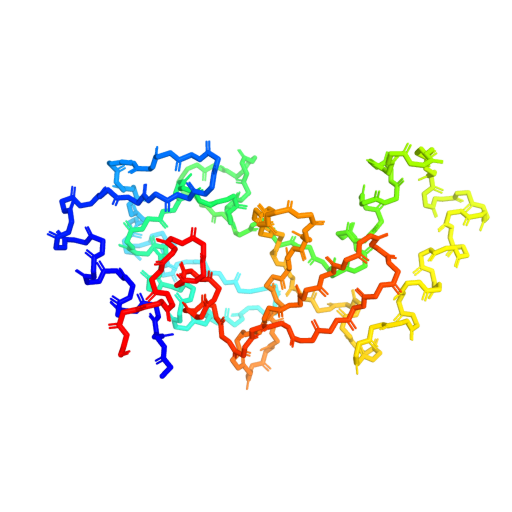. ILE A 1 112 ? 10.039 -7.484 -15.765 1.00 93.94 112 ILE A C 1
ATOM 865 O O . ILE A 1 112 ? 9.081 -8.196 -15.458 1.00 93.94 112 ILE A O 1
ATOM 869 N N . ASP A 1 113 ? 11.082 -7.954 -16.450 1.00 93.75 113 ASP A N 1
ATOM 870 C CA . ASP A 1 113 ? 11.200 -9.347 -16.891 1.00 93.75 113 ASP A CA 1
ATOM 871 C C . ASP A 1 113 ? 11.365 -10.345 -15.732 1.00 93.75 113 ASP A C 1
ATOM 873 O O . ASP A 1 113 ? 11.034 -11.523 -15.892 1.00 93.75 113 ASP A O 1
ATOM 877 N N . LEU A 1 114 ? 11.824 -9.883 -14.565 1.00 93.56 114 LEU A N 1
ATOM 878 C CA . LEU A 1 114 ? 11.942 -10.680 -13.340 1.00 93.56 114 LEU A CA 1
ATOM 879 C C . LEU A 1 114 ? 10.656 -10.711 -12.503 1.00 93.56 114 LEU A C 1
ATOM 881 O O . LEU A 1 114 ? 10.584 -11.461 -11.529 1.00 93.56 114 LEU A O 1
ATOM 885 N N . LEU A 1 115 ? 9.630 -9.927 -12.854 1.00 95.88 115 LEU A N 1
ATOM 886 C CA . LEU A 1 115 ? 8.356 -9.955 -12.140 1.00 95.88 115 LEU A CA 1
ATOM 887 C C . LEU A 1 115 ? 7.686 -11.336 -12.262 1.00 95.88 115 LEU A C 1
ATOM 889 O O . LEU A 1 115 ? 7.701 -11.944 -13.335 1.00 95.88 115 LEU A O 1
ATOM 893 N N . PRO A 1 116 ? 6.995 -11.815 -11.208 1.00 94.00 116 PRO A N 1
ATOM 894 C CA . PRO A 1 116 ? 6.377 -13.143 -11.213 1.00 94.00 116 PRO A CA 1
ATOM 895 C C . PRO A 1 116 ? 5.260 -13.288 -12.258 1.00 94.00 116 PRO A C 1
ATOM 897 O O . PRO A 1 116 ? 4.901 -14.402 -12.635 1.00 94.00 116 PRO A O 1
ATOM 900 N N . GLU A 1 117 ? 4.693 -12.175 -12.733 1.00 91.62 117 GLU A N 1
ATOM 901 C CA . GLU A 1 117 ? 3.761 -12.150 -13.857 1.00 91.62 117 GLU A CA 1
ATOM 902 C C . GLU A 1 117 ? 4.039 -10.900 -14.722 1.00 91.62 117 GLU A C 1
ATOM 904 O O . GLU A 1 117 ? 4.036 -9.777 -14.220 1.00 91.62 117 GLU A O 1
ATOM 909 N N . ARG A 1 118 ? 4.224 -11.065 -16.041 1.00 77.94 118 ARG A N 1
ATOM 910 C CA . ARG A 1 118 ? 4.584 -9.956 -16.957 1.00 77.94 118 ARG A CA 1
ATOM 911 C C . ARG A 1 118 ? 3.586 -8.793 -16.974 1.00 77.94 118 ARG A C 1
ATOM 913 O O . ARG A 1 118 ? 3.966 -7.654 -17.209 1.00 77.94 118 ARG A O 1
ATOM 920 N N . GLY A 1 119 ? 2.306 -9.068 -16.721 1.00 88.19 119 GLY A N 1
ATOM 921 C CA . GLY A 1 119 ? 1.255 -8.044 -16.703 1.00 88.19 119 GLY A CA 1
ATOM 922 C C . GLY A 1 119 ? 1.273 -7.132 -15.472 1.00 88.19 119 GLY A C 1
ATOM 923 O O . GLY A 1 119 ? 0.468 -6.210 -15.404 1.00 88.19 119 GLY A O 1
ATOM 924 N N . LEU A 1 120 ? 2.145 -7.382 -14.486 1.00 94.06 120 LEU A N 1
ATOM 925 C CA . LEU A 1 120 ? 2.159 -6.616 -13.235 1.00 94.06 120 LEU A CA 1
ATOM 926 C C . LEU A 1 120 ? 2.756 -5.226 -13.387 1.00 94.06 120 LEU A C 1
ATOM 928 O O . LEU A 1 120 ? 2.409 -4.363 -12.593 1.00 94.06 120 LEU A O 1
ATOM 932 N N . ALA A 1 121 ? 3.608 -4.996 -14.387 1.00 95.25 121 ALA A N 1
ATOM 933 C CA . ALA A 1 121 ? 4.254 -3.701 -14.596 1.00 95.25 121 ALA A CA 1
ATOM 934 C C . ALA A 1 121 ? 3.242 -2.541 -14.694 1.00 95.25 121 ALA A C 1
ATOM 936 O O . ALA A 1 121 ? 3.503 -1.448 -14.200 1.00 95.25 121 ALA A O 1
ATOM 937 N N . GLU A 1 122 ? 2.060 -2.800 -15.255 1.00 95.12 122 GLU A N 1
ATOM 938 C CA . GLU A 1 122 ? 0.991 -1.806 -15.405 1.00 95.12 122 GLU A CA 1
ATOM 939 C C . GLU A 1 122 ? -0.059 -1.868 -14.283 1.00 95.12 122 GLU A C 1
ATOM 941 O O . GLU A 1 122 ? -1.013 -1.092 -14.277 1.00 95.12 122 GLU A O 1
ATOM 946 N N . ALA A 1 123 ? 0.072 -2.799 -13.333 1.00 95.19 123 ALA A N 1
ATOM 947 C CA . ALA A 1 123 ? -0.911 -2.953 -12.271 1.00 95.19 123 ALA A CA 1
ATOM 948 C C . ALA A 1 123 ? -0.853 -1.754 -11.305 1.00 95.19 123 ALA A C 1
ATOM 950 O O . ALA A 1 123 ? 0.246 -1.377 -10.870 1.00 95.19 123 ALA A O 1
ATOM 951 N N . PRO A 1 124 ? -2.008 -1.166 -10.931 1.00 96.19 124 PRO A N 1
ATOM 952 C CA . PRO A 1 124 ? -2.046 -0.096 -9.946 1.00 96.19 124 PRO A CA 1
ATOM 953 C C . PRO A 1 124 ? -1.547 -0.627 -8.607 1.00 96.19 124 PRO A C 1
ATOM 955 O O . PRO A 1 124 ? -1.994 -1.663 -8.119 1.00 96.19 124 PRO A O 1
ATOM 958 N N . SER A 1 125 ? -0.588 0.079 -8.030 1.00 97.50 125 SER A N 1
ATOM 959 C CA . SER A 1 125 ? 0.201 -0.433 -6.922 1.00 97.50 125 SER A CA 1
ATOM 960 C C . SER A 1 125 ? 0.463 0.655 -5.886 1.00 97.50 125 SER A C 1
ATOM 962 O O . SER A 1 125 ? 0.579 1.833 -6.229 1.00 97.50 125 SER A O 1
ATOM 964 N N . LEU A 1 126 ? 0.546 0.248 -4.619 1.00 97.38 126 LEU A N 1
ATOM 965 C CA . LEU A 1 126 ? 0.934 1.094 -3.489 1.00 97.38 126 LEU A CA 1
ATOM 966 C C . LEU A 1 126 ? 2.290 0.632 -2.974 1.00 97.38 126 LEU A C 1
ATOM 968 O O . LEU A 1 126 ? 2.483 -0.544 -2.671 1.00 97.38 126 LEU A O 1
ATOM 972 N N . GLU A 1 127 ? 3.218 1.568 -2.852 1.00 95.81 127 GLU A N 1
ATOM 973 C CA . GLU A 1 127 ? 4.493 1.326 -2.191 1.00 95.81 127 GLU A CA 1
ATOM 974 C C . GLU A 1 127 ? 4.259 1.212 -0.679 1.00 95.81 127 GLU A C 1
ATOM 976 O O . GLU A 1 127 ? 3.579 2.048 -0.078 1.00 95.81 127 GLU A O 1
ATOM 981 N N . LEU A 1 128 ? 4.769 0.143 -0.072 1.00 95.75 128 LEU A N 1
ATOM 982 C CA . LEU A 1 128 ? 4.646 -0.112 1.360 1.00 95.75 128 LEU A CA 1
ATOM 983 C C . LEU A 1 128 ? 5.990 0.159 2.055 1.00 95.75 128 LEU A C 1
ATOM 985 O O . LEU A 1 128 ? 7.039 0.051 1.415 1.00 95.75 128 LEU A O 1
ATOM 989 N N . PRO A 1 129 ? 5.994 0.481 3.362 1.00 92.31 129 PRO A N 1
ATOM 990 C CA . PRO A 1 129 ? 7.237 0.648 4.106 1.00 92.31 129 PRO A CA 1
ATOM 991 C C . PRO A 1 129 ? 8.120 -0.601 4.059 1.00 92.31 129 PRO A C 1
ATOM 993 O O . PRO A 1 129 ? 7.631 -1.729 4.145 1.00 92.31 129 PRO A O 1
ATOM 996 N N . MET A 1 130 ? 9.432 -0.383 3.968 1.00 88.38 130 MET A N 1
ATOM 997 C CA . MET A 1 130 ? 10.421 -1.459 3.974 1.00 88.38 130 MET A CA 1
ATOM 998 C C . MET A 1 130 ? 10.441 -2.190 5.313 1.00 88.38 130 MET A C 1
ATOM 1000 O O . MET A 1 130 ? 10.536 -1.561 6.368 1.00 88.38 130 MET A O 1
ATOM 1004 N N . SER A 1 131 ? 10.461 -3.521 5.266 1.00 83.12 131 SER A N 1
ATOM 1005 C CA . SER A 1 131 ? 10.664 -4.373 6.440 1.00 83.12 131 SER A CA 1
ATOM 1006 C C . SER A 1 131 ? 12.021 -5.073 6.352 1.00 83.12 131 SER A C 1
ATOM 1008 O O . SER A 1 131 ? 12.230 -5.952 5.510 1.00 83.12 131 SER A O 1
ATOM 1010 N N . GLY A 1 132 ? 12.965 -4.665 7.206 1.00 83.31 132 GLY A N 1
ATOM 1011 C CA . GLY A 1 132 ? 14.351 -5.126 7.138 1.00 83.31 132 GLY A CA 1
ATOM 1012 C C . GLY A 1 132 ? 15.066 -4.583 5.897 1.00 83.31 132 GLY A C 1
ATOM 1013 O O . GLY A 1 132 ? 15.076 -3.381 5.654 1.00 83.31 132 GLY A O 1
ATOM 1014 N N . SER A 1 133 ? 15.674 -5.472 5.107 1.00 83.62 133 SER A N 1
ATOM 1015 C CA . SER A 1 133 ? 16.309 -5.122 3.824 1.00 83.62 133 SER A CA 1
ATOM 1016 C C . SER A 1 133 ? 15.364 -5.196 2.625 1.00 83.62 133 SER A C 1
ATOM 1018 O O . SER A 1 133 ? 15.795 -4.927 1.508 1.00 83.62 133 SER A O 1
ATOM 1020 N N . GLN A 1 134 ? 14.111 -5.608 2.835 1.00 90.12 134 GLN A N 1
ATOM 1021 C CA . GLN A 1 134 ? 13.190 -5.925 1.751 1.00 90.12 134 GLN A CA 1
ATOM 1022 C C . GLN A 1 134 ? 12.206 -4.791 1.500 1.00 90.12 134 GLN A C 1
ATOM 1024 O O . GLN A 1 134 ? 11.658 -4.204 2.437 1.00 90.12 134 GLN A O 1
ATOM 1029 N N . GLU A 1 135 ? 11.941 -4.552 0.224 1.00 92.81 135 GLU A N 1
ATOM 1030 C CA . GLU A 1 135 ? 10.938 -3.606 -0.247 1.00 92.81 135 GLU A CA 1
ATOM 1031 C C . GLU A 1 135 ? 9.633 -4.341 -0.545 1.00 92.81 135 GLU A C 1
ATOM 1033 O O . GLU A 1 135 ? 9.627 -5.521 -0.923 1.00 92.81 135 GLU A O 1
ATOM 1038 N N . HIS A 1 136 ? 8.514 -3.642 -0.364 1.00 95.69 136 HIS A N 1
ATOM 1039 C CA . HIS A 1 136 ? 7.184 -4.222 -0.490 1.00 95.69 136 HIS A CA 1
ATOM 1040 C C . HIS A 1 136 ? 6.288 -3.329 -1.336 1.00 95.69 136 HIS A C 1
ATOM 1042 O O . HIS A 1 136 ? 6.283 -2.107 -1.202 1.00 95.69 136 HIS A O 1
ATOM 1048 N N . VAL A 1 137 ? 5.496 -3.959 -2.197 1.00 97.31 137 VAL A N 1
ATOM 1049 C CA . VAL A 1 137 ? 4.502 -3.269 -3.017 1.00 97.31 137 VAL A CA 1
ATOM 1050 C C . VAL A 1 137 ? 3.184 -4.022 -2.933 1.00 97.31 137 VAL A C 1
ATOM 1052 O O . VAL A 1 137 ? 3.118 -5.209 -3.256 1.00 97.31 137 VAL A O 1
ATOM 1055 N N . LEU A 1 138 ? 2.121 -3.340 -2.511 1.00 98.00 138 LEU A N 1
ATOM 1056 C CA . LEU A 1 138 ? 0.765 -3.871 -2.571 1.00 98.00 138 LEU A CA 1
ATOM 1057 C C . LEU A 1 138 ? 0.241 -3.712 -3.996 1.00 98.00 138 LEU A C 1
ATOM 1059 O O . LEU A 1 138 ? -0.016 -2.597 -4.448 1.00 98.00 138 LEU A O 1
ATOM 1063 N N . VAL A 1 139 ? 0.066 -4.828 -4.695 1.00 97.31 139 VAL A N 1
ATOM 1064 C CA . VAL A 1 139 ? -0.437 -4.836 -6.066 1.00 97.31 139 VAL A CA 1
ATOM 1065 C C . VAL A 1 139 ? -1.951 -4.993 -6.050 1.00 97.31 139 VAL A C 1
ATOM 1067 O O . VAL A 1 139 ? -2.480 -5.994 -5.556 1.00 97.31 139 VAL A O 1
ATOM 1070 N N . LEU A 1 140 ? -2.651 -4.019 -6.628 1.00 95.19 140 LEU A N 1
ATOM 1071 C CA . LEU A 1 140 ? -4.103 -4.010 -6.755 1.00 95.19 140 LEU A CA 1
ATOM 1072 C C . LEU A 1 140 ? -4.467 -4.459 -8.170 1.00 95.19 140 LEU A C 1
ATOM 1074 O O . LEU A 1 140 ? -4.016 -3.887 -9.160 1.00 95.19 140 LEU A O 1
ATOM 1078 N N . ARG A 1 141 ? -5.278 -5.509 -8.290 1.00 87.81 141 ARG A N 1
ATOM 1079 C CA . ARG A 1 141 ? -5.772 -5.979 -9.589 1.00 87.81 141 ARG A CA 1
ATOM 1080 C C . ARG A 1 141 ? -7.294 -5.977 -9.582 1.00 87.81 141 ARG A C 1
ATOM 1082 O O . ARG A 1 141 ? -7.872 -6.545 -8.658 1.00 87.81 141 ARG A O 1
ATOM 1089 N N . PRO A 1 142 ? -7.950 -5.400 -10.602 1.00 78.56 142 PRO A N 1
ATOM 1090 C CA . PRO A 1 142 ? -9.404 -5.411 -10.683 1.00 78.56 142 PRO A CA 1
ATOM 1091 C C . PRO A 1 142 ? -9.961 -6.836 -10.579 1.00 78.56 142 PRO A C 1
ATOM 1093 O O . PRO A 1 142 ? -9.498 -7.750 -11.267 1.00 78.56 142 PRO A O 1
ATOM 1096 N N . GLY A 1 143 ? -10.934 -7.034 -9.688 1.00 79.69 143 GLY A N 1
ATOM 1097 C CA . GLY A 1 143 ? -11.582 -8.331 -9.470 1.00 79.69 143 GLY A CA 1
ATOM 1098 C C . GLY A 1 143 ? -10.701 -9.410 -8.827 1.00 79.69 143 GLY A C 1
ATOM 1099 O O . GLY A 1 143 ? -11.070 -10.584 -8.868 1.00 79.69 143 GLY A O 1
ATOM 1100 N N . ARG A 1 144 ? -9.543 -9.054 -8.256 1.00 85.25 144 ARG A N 1
ATOM 1101 C CA . ARG A 1 144 ? -8.692 -9.969 -7.485 1.00 85.25 144 ARG A CA 1
ATOM 1102 C C . ARG A 1 144 ? -8.352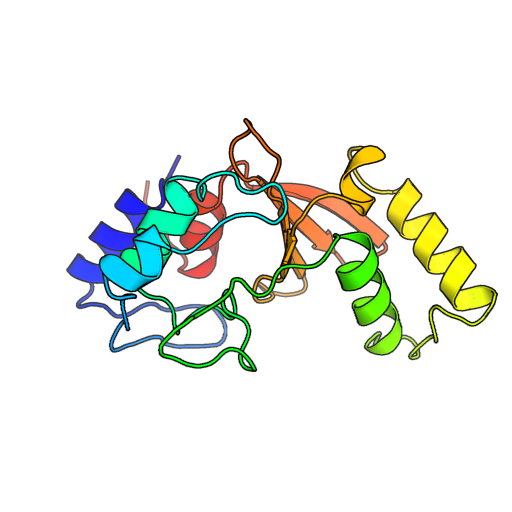 -9.367 -6.130 1.00 85.25 144 ARG A C 1
ATOM 1104 O O . ARG A 1 144 ? -8.230 -8.153 -5.999 1.00 85.25 144 ARG A O 1
ATOM 1111 N N . GLU A 1 145 ? -8.137 -10.239 -5.153 1.00 88.88 145 GLU A N 1
ATOM 1112 C CA . GLU A 1 145 ? -7.623 -9.812 -3.856 1.00 88.88 145 GLU A CA 1
ATOM 1113 C C . GLU A 1 145 ? -6.220 -9.195 -4.000 1.00 88.88 145 GLU A C 1
ATOM 1115 O O . GLU A 1 145 ? -5.413 -9.682 -4.811 1.00 88.88 145 GLU A O 1
ATOM 1120 N N . PRO A 1 146 ? -5.918 -8.126 -3.242 1.00 93.56 146 PRO A N 1
ATOM 1121 C CA . PRO A 1 146 ? -4.589 -7.540 -3.197 1.00 93.56 146 PRO A CA 1
ATOM 1122 C C . PRO A 1 146 ? -3.552 -8.555 -2.739 1.00 93.56 146 PRO A C 1
ATOM 1124 O O . PRO A 1 146 ? -3.790 -9.336 -1.823 1.00 93.56 146 PRO A O 1
ATOM 1127 N N . ARG A 1 147 ? -2.368 -8.502 -3.344 1.00 96.12 147 ARG A N 1
ATOM 1128 C CA . ARG A 1 147 ? -1.218 -9.319 -2.934 1.00 96.12 147 ARG A CA 1
ATOM 1129 C C . ARG A 1 147 ? 0.002 -8.437 -2.797 1.00 96.12 147 ARG A C 1
ATOM 1131 O O . ARG A 1 147 ? 0.107 -7.416 -3.479 1.00 96.12 147 ARG A O 1
ATOM 1138 N N . VAL A 1 148 ? 0.931 -8.838 -1.942 1.00 97.44 148 VAL A N 1
ATOM 1139 C CA . VAL A 1 148 ? 2.142 -8.058 -1.697 1.00 97.44 148 VAL A CA 1
ATOM 1140 C C . VAL A 1 148 ? 3.319 -8.704 -2.402 1.00 97.44 148 VAL A C 1
ATOM 1142 O O . VAL A 1 148 ? 3.710 -9.841 -2.117 1.00 97.44 148 VAL A O 1
ATOM 1145 N N . LEU A 1 149 ? 3.885 -7.948 -3.334 1.00 97.38 149 LEU A N 1
ATOM 1146 C CA . LEU A 1 149 ? 5.150 -8.259 -3.969 1.00 97.38 149 LEU A CA 1
ATOM 1147 C C . LEU A 1 149 ? 6.274 -7.917 -2.989 1.00 97.38 149 LEU A C 1
ATOM 1149 O O . LEU A 1 149 ? 6.322 -6.805 -2.462 1.00 97.38 149 LEU A O 1
ATOM 1153 N N . GLY A 1 150 ? 7.149 -8.882 -2.730 1.00 96.00 150 GLY A N 1
ATOM 1154 C CA . GLY A 1 150 ? 8.415 -8.662 -2.048 1.00 96.00 150 GLY A CA 1
ATOM 1155 C C . GLY A 1 150 ? 9.542 -8.496 -3.052 1.00 96.00 150 GLY A C 1
ATOM 1156 O O . GLY A 1 150 ? 9.510 -9.072 -4.143 1.00 96.00 150 GLY A O 1
ATOM 1157 N N . CYS A 1 151 ? 10.523 -7.706 -2.648 1.00 93.56 151 CYS A N 1
ATOM 1158 C CA . CYS A 1 151 ? 11.733 -7.442 -3.394 1.00 93.56 151 CYS A CA 1
ATOM 1159 C C . CYS A 1 151 ? 12.927 -7.494 -2.433 1.00 93.56 151 CYS A C 1
ATOM 1161 O O . CYS A 1 151 ? 12.897 -6.849 -1.382 1.00 93.56 151 CYS A O 1
ATOM 1163 N N . ASP A 1 152 ? 13.966 -8.263 -2.773 1.00 89.06 152 ASP A N 1
ATOM 1164 C CA . ASP A 1 152 ? 15.267 -8.186 -2.096 1.00 89.06 152 ASP A CA 1
ATOM 1165 C C . ASP A 1 152 ? 16.325 -7.677 -3.065 1.00 89.06 152 ASP A C 1
ATOM 1167 O O . ASP A 1 152 ? 16.474 -8.169 -4.190 1.00 89.06 152 ASP A O 1
ATOM 1171 N N . ARG A 1 153 ? 17.041 -6.641 -2.614 1.00 80.38 153 ARG A N 1
ATOM 1172 C CA . ARG A 1 153 ? 18.109 -5.955 -3.355 1.00 80.38 153 ARG A CA 1
ATOM 1173 C C . ARG A 1 153 ? 17.723 -5.493 -4.764 1.00 80.38 153 ARG A C 1
ATOM 1175 O O . ARG A 1 153 ? 18.614 -5.135 -5.521 1.00 80.38 153 ARG A O 1
ATOM 1182 N N . ARG A 1 154 ? 16.436 -5.490 -5.128 1.00 80.88 154 ARG A N 1
ATOM 1183 C CA . ARG A 1 154 ? 15.940 -5.141 -6.473 1.00 80.88 154 ARG A CA 1
ATOM 1184 C C . ARG A 1 154 ? 16.429 -6.064 -7.584 1.00 80.88 154 ARG A C 1
ATOM 1186 O O . ARG A 1 154 ? 16.413 -5.686 -8.746 1.00 80.88 154 ARG A O 1
ATOM 1193 N N . TYR A 1 155 ? 16.813 -7.293 -7.245 1.00 82.19 155 TYR A N 1
ATOM 1194 C CA . TYR A 1 155 ? 17.194 -8.322 -8.224 1.00 82.19 155 TYR A CA 1
ATOM 1195 C C . TYR A 1 155 ? 16.345 -9.589 -8.121 1.00 82.19 155 TYR A C 1
ATOM 1197 O O . TYR A 1 155 ? 16.425 -10.451 -8.993 1.00 82.19 155 TYR A O 1
ATOM 1205 N N . GLU A 1 156 ? 15.522 -9.709 -7.081 1.00 89.50 156 GLU A N 1
ATOM 1206 C CA . GLU A 1 156 ? 14.636 -10.848 -6.883 1.00 89.50 156 GLU A CA 1
ATOM 1207 C C . GLU A 1 156 ? 13.242 -10.352 -6.504 1.00 89.50 156 GLU A C 1
ATOM 1209 O O . GLU A 1 156 ? 13.088 -9.607 -5.537 1.00 89.50 156 GLU A O 1
ATOM 1214 N N . PHE A 1 157 ? 12.233 -10.767 -7.274 1.00 94.81 157 PHE A N 1
ATOM 1215 C CA . PHE A 1 157 ? 10.833 -10.406 -7.071 1.00 94.81 157 PHE A CA 1
ATOM 1216 C C . PHE A 1 157 ? 9.998 -11.669 -6.872 1.00 94.81 157 PHE A C 1
ATOM 1218 O O . PHE A 1 157 ? 10.053 -12.598 -7.676 1.00 94.81 157 PHE A O 1
ATOM 1225 N N . TRP A 1 158 ? 9.181 -11.703 -5.823 1.00 96.19 158 TRP A N 1
ATOM 1226 C CA . TRP A 1 158 ? 8.282 -12.827 -5.560 1.00 96.19 158 TRP A CA 1
ATOM 1227 C C . TRP A 1 158 ? 7.034 -12.368 -4.812 1.00 96.19 158 TRP A C 1
ATOM 1229 O O . TRP A 1 158 ? 7.004 -11.314 -4.177 1.00 96.19 158 TRP A O 1
ATOM 1239 N N . TRP A 1 159 ? 5.975 -13.172 -4.863 1.00 96.31 159 TRP A N 1
ATOM 1240 C CA . TRP A 1 159 ? 4.810 -12.950 -4.010 1.00 96.31 159 TRP A CA 1
ATOM 1241 C C . TRP A 1 159 ? 5.175 -13.291 -2.567 1.00 96.31 159 TRP A C 1
ATOM 1243 O O . TRP A 1 159 ? 5.286 -14.467 -2.225 1.00 96.31 159 TRP A O 1
ATOM 1253 N N . LYS A 1 160 ? 5.403 -12.267 -1.739 1.00 95.75 160 LYS A N 1
ATOM 1254 C CA . LYS A 1 160 ? 5.816 -12.451 -0.343 1.00 95.75 160 LYS A CA 1
ATOM 1255 C C . LYS A 1 160 ? 4.622 -12.701 0.570 1.00 95.75 160 LYS A C 1
ATOM 1257 O O . LYS A 1 160 ? 4.711 -13.557 1.443 1.00 95.75 160 LYS A O 1
ATOM 1262 N N . TYR A 1 161 ? 3.524 -11.978 0.345 1.00 95.88 161 TYR A N 1
ATOM 1263 C CA . TYR A 1 161 ? 2.280 -12.161 1.088 1.00 95.88 161 TYR A CA 1
ATOM 1264 C C . TYR A 1 161 ? 1.097 -12.303 0.136 1.00 95.88 161 TYR A C 1
ATOM 1266 O O . TYR A 1 161 ? 0.985 -11.587 -0.865 1.00 95.88 161 TYR A O 1
ATOM 1274 N N . ASP A 1 162 ? 0.193 -13.213 0.479 1.00 95.38 162 ASP A N 1
ATOM 1275 C CA . ASP A 1 162 ? -1.024 -13.480 -0.287 1.00 95.38 162 ASP A CA 1
ATOM 1276 C C . ASP A 1 162 ? -2.160 -12.502 0.028 1.00 95.38 162 ASP A C 1
ATOM 1278 O O . ASP A 1 162 ? -3.169 -12.515 -0.671 1.00 95.38 162 ASP A O 1
ATOM 1282 N N . SER A 1 163 ? -1.999 -11.652 1.046 1.00 95.75 163 SER A N 1
ATOM 1283 C CA . SER A 1 163 ? -2.950 -10.594 1.386 1.00 95.75 163 SER A CA 1
ATOM 1284 C C . SER A 1 163 ? -2.268 -9.393 2.044 1.00 95.75 163 SER A C 1
ATOM 1286 O O . SER A 1 163 ? -1.111 -9.469 2.473 1.00 95.75 163 SER A O 1
ATOM 1288 N N . PHE A 1 164 ? -2.988 -8.275 2.148 1.00 96.75 164 PHE A N 1
ATOM 1289 C CA . PHE A 1 164 ? -2.513 -7.102 2.876 1.00 96.75 164 PHE A CA 1
ATOM 1290 C C . PHE A 1 164 ? -2.508 -7.355 4.389 1.00 96.75 164 PHE A C 1
ATOM 1292 O O . PHE A 1 164 ? -1.575 -6.946 5.079 1.00 96.75 164 PHE A O 1
ATOM 1299 N N . GLY A 1 165 ? -3.487 -8.112 4.896 1.00 96.62 165 GLY A N 1
ATOM 1300 C CA . GLY A 1 165 ? -3.535 -8.532 6.302 1.00 96.62 165 GLY A CA 1
ATOM 1301 C C . GLY A 1 165 ? -2.283 -9.290 6.757 1.00 96.62 165 GLY A C 1
ATOM 1302 O O . GLY A 1 165 ? -1.744 -9.002 7.825 1.00 96.62 165 GLY A O 1
ATOM 1303 N N . GLN A 1 166 ? -1.759 -10.195 5.921 1.00 95.88 166 GLN A N 1
ATOM 1304 C CA . GLN A 1 166 ? -0.502 -10.893 6.203 1.00 95.88 166 GLN A CA 1
ATOM 1305 C C . GLN A 1 166 ? 0.692 -9.931 6.299 1.00 95.88 166 GLN A C 1
ATOM 1307 O O . GLN A 1 166 ? 1.491 -10.043 7.227 1.00 95.88 166 GLN A O 1
ATOM 1312 N N . PHE A 1 167 ? 0.799 -8.961 5.382 1.00 96.12 167 PHE A N 1
ATOM 1313 C CA . PHE A 1 167 ? 1.850 -7.944 5.457 1.00 96.12 167 PHE A CA 1
ATOM 1314 C C . PHE A 1 167 ? 1.756 -7.131 6.750 1.00 96.12 167 PHE A C 1
ATOM 1316 O O . PHE A 1 167 ? 2.766 -6.947 7.421 1.00 96.12 167 PHE A O 1
ATOM 1323 N N . LEU A 1 168 ? 0.559 -6.676 7.133 1.00 96.06 168 LEU A N 1
ATOM 1324 C CA . LEU A 1 168 ? 0.380 -5.920 8.375 1.00 96.06 168 LEU A CA 1
ATOM 1325 C C . LEU A 1 168 ? 0.731 -6.764 9.606 1.00 96.06 168 LEU A C 1
ATOM 1327 O O . LEU A 1 168 ? 1.367 -6.268 10.536 1.00 96.06 168 LEU A O 1
ATOM 1331 N N . ALA A 1 169 ? 0.370 -8.050 9.605 1.00 95.56 169 ALA A N 1
ATOM 1332 C CA . ALA A 1 169 ? 0.755 -8.970 10.666 1.00 95.56 169 ALA A CA 1
ATOM 1333 C C . ALA A 1 169 ? 2.282 -9.099 10.777 1.00 95.56 169 ALA A C 1
ATOM 1335 O O . ALA A 1 169 ? 2.809 -9.053 11.886 1.00 95.56 169 ALA A O 1
ATOM 1336 N N . HIS A 1 170 ? 3.006 -9.191 9.657 1.00 94.12 170 HIS A N 1
ATOM 1337 C CA . HIS A 1 170 ? 4.471 -9.138 9.659 1.00 94.12 170 HIS A CA 1
ATOM 1338 C C . HIS A 1 170 ? 4.998 -7.812 10.199 1.00 94.12 170 HIS A C 1
ATOM 1340 O O . HIS A 1 170 ? 5.866 -7.787 11.072 1.00 94.12 170 HIS A O 1
ATOM 1346 N N . TRP A 1 171 ? 4.456 -6.710 9.675 1.00 94.19 171 TRP A N 1
ATOM 1347 C CA . TRP A 1 171 ? 4.878 -5.348 9.973 1.00 94.19 171 TRP A CA 1
ATOM 1348 C C . TRP A 1 171 ? 4.840 -5.052 11.470 1.00 94.19 171 TRP A C 1
ATOM 1350 O O . TRP A 1 171 ? 5.784 -4.473 12.006 1.00 94.19 171 TRP A O 1
ATOM 1360 N N . PHE A 1 172 ? 3.781 -5.511 12.141 1.00 94.31 172 PHE A N 1
ATOM 1361 C CA . PHE A 1 172 ? 3.584 -5.339 13.579 1.00 94.31 172 PHE A CA 1
ATOM 1362 C C . PHE A 1 172 ? 4.094 -6.513 14.437 1.00 94.31 172 PHE A C 1
ATOM 1364 O O . PHE A 1 172 ? 3.888 -6.530 15.650 1.00 94.31 172 PHE A O 1
ATOM 1371 N N . GLY A 1 173 ? 4.761 -7.510 13.841 1.00 92.62 173 GLY A N 1
ATOM 1372 C CA . GLY A 1 173 ? 5.334 -8.648 14.572 1.00 92.62 173 GLY A CA 1
ATOM 1373 C C . GLY A 1 173 ? 4.294 -9.606 15.168 1.00 92.62 173 GLY A C 1
ATOM 1374 O O . GLY A 1 173 ? 4.516 -10.211 16.216 1.00 92.62 173 GLY A O 1
ATOM 1375 N N . TYR A 1 174 ? 3.136 -9.743 14.528 1.00 92.25 174 TYR A N 1
ATOM 1376 C CA . TYR A 1 174 ? 2.019 -10.573 14.982 1.00 92.25 174 TYR A CA 1
ATOM 1377 C C . TYR A 1 174 ? 2.058 -12.017 14.464 1.00 92.25 174 TYR A C 1
ATOM 1379 O O . TYR A 1 174 ? 1.301 -12.849 14.962 1.00 92.25 174 TYR A O 1
ATOM 1387 N N . GLU A 1 175 ? 2.973 -12.335 13.545 1.00 78.25 175 GLU A N 1
ATOM 1388 C CA . GLU A 1 175 ? 3.126 -13.657 12.913 1.00 78.25 175 GLU A CA 1
ATOM 1389 C C . GLU A 1 175 ? 3.530 -14.794 13.870 1.00 78.25 175 GLU A C 1
ATOM 1391 O O . GLU A 1 175 ? 3.373 -15.961 13.527 1.00 78.25 175 GLU A O 1
ATOM 1396 N N . SER A 1 176 ? 4.049 -14.481 15.063 1.00 53.66 176 SER A N 1
ATOM 1397 C CA . SER A 1 176 ? 4.719 -15.441 15.955 1.00 53.66 176 SER A CA 1
ATOM 1398 C C . SER A 1 176 ? 3.913 -15.895 17.182 1.00 53.66 176 SER A C 1
ATOM 1400 O O . SER A 1 176 ? 4.482 -16.523 18.071 1.00 53.66 176 SER A O 1
ATOM 1402 N N . MET A 1 177 ? 2.608 -15.606 17.263 1.00 43.28 177 MET A N 1
ATOM 1403 C CA . MET A 1 177 ? 1.773 -15.975 18.426 1.00 43.28 177 MET A CA 1
ATOM 1404 C C . MET A 1 177 ? 0.572 -16.872 18.082 1.00 43.28 177 MET A C 1
ATOM 1406 O O . MET A 1 177 ? -0.522 -16.659 18.607 1.00 43.28 177 MET A O 1
ATOM 1410 N N . ALA A 1 178 ? 0.774 -17.858 17.204 1.00 37.59 178 ALA A N 1
ATOM 1411 C CA . ALA A 1 178 ? -0.160 -18.968 16.986 1.00 37.59 178 ALA A CA 1
ATOM 1412 C C . ALA A 1 178 ? 0.377 -20.262 17.609 1.00 37.59 178 ALA A C 1
ATOM 1414 O O . ALA A 1 178 ? 1.598 -20.509 17.473 1.00 37.59 178 ALA A O 1
#

Foldseek 3Di:
DFALVNLLVVCVVVVVWFDFPPDIDHDADAQDPVLQVQEADPVRHHDFPRVSSNNRGHDPPKQQWDPPDDSVHIYGPKDQQLVVLQVCLCVAPVDRDHCPDPVNVVLSVLLCVQEPDNVRNRFIWDWTDDHDQKTWIFGDDPPDATFIWIDHSSNHIDGPGPHPSVVSCNRRVVPPDD